Protein AF-A0A9Q8LIL5-F1 (afdb_monomer)

Structure (mmCIF, N/CA/C/O backbone):
data_AF-A0A9Q8LIL5-F1
#
_entry.id   AF-A0A9Q8LIL5-F1
#
loop_
_atom_site.group_PDB
_atom_site.id
_atom_site.type_symbol
_atom_site.label_atom_id
_atom_site.label_alt_id
_atom_site.label_comp_id
_atom_site.label_asym_id
_atom_site.label_entity_id
_atom_site.label_seq_id
_atom_site.pdbx_PDB_ins_code
_atom_site.Cartn_x
_atom_site.Cartn_y
_atom_site.Cartn_z
_atom_site.occupancy
_atom_site.B_iso_or_equiv
_atom_site.auth_seq_id
_atom_site.auth_comp_id
_atom_site.auth_asym_id
_atom_site.auth_atom_id
_atom_site.pdbx_PDB_model_num
ATOM 1 N N . MET A 1 1 ? -10.351 -14.223 59.220 1.00 41.97 1 MET A N 1
ATOM 2 C CA . MET A 1 1 ? -9.514 -14.101 58.006 1.00 41.97 1 MET A CA 1
ATOM 3 C C . MET A 1 1 ? -10.374 -14.414 56.789 1.00 41.97 1 MET A C 1
ATOM 5 O O . MET A 1 1 ? -10.492 -15.565 56.394 1.00 41.97 1 MET A O 1
ATOM 9 N N . THR A 1 2 ? -11.054 -13.405 56.253 1.00 45.41 2 THR A N 1
ATOM 10 C CA . THR A 1 2 ? -11.930 -13.500 55.078 1.00 45.41 2 THR A CA 1
ATOM 11 C C . THR A 1 2 ? -11.102 -13.208 53.829 1.00 45.41 2 THR A C 1
ATOM 13 O O . THR A 1 2 ? -10.550 -12.121 53.688 1.00 45.41 2 THR A O 1
ATOM 16 N N . ARG A 1 3 ? -10.959 -14.198 52.940 1.00 43.16 3 ARG A N 1
ATOM 17 C CA . ARG A 1 3 ? -10.327 -14.009 51.628 1.00 43.16 3 ARG A CA 1
ATOM 18 C C . ARG A 1 3 ? -11.298 -13.226 50.744 1.00 43.16 3 ARG A C 1
ATOM 20 O O . ARG A 1 3 ? -12.358 -13.746 50.409 1.00 43.16 3 ARG A O 1
ATOM 27 N N . HIS A 1 4 ? -10.943 -11.997 50.380 1.00 51.91 4 HIS A N 1
ATOM 28 C CA . HIS A 1 4 ? -11.605 -11.294 49.285 1.00 51.91 4 HIS A CA 1
ATOM 29 C C . HIS A 1 4 ? -11.288 -12.025 47.968 1.00 51.91 4 HIS A C 1
ATOM 31 O O . HIS A 1 4 ? -10.110 -12.282 47.703 1.00 51.91 4 HIS A O 1
ATOM 37 N N . PRO A 1 5 ? -12.291 -12.402 47.157 1.00 58.41 5 PRO A N 1
ATOM 38 C CA . PRO A 1 5 ? -12.040 -12.946 45.833 1.00 58.41 5 PRO A CA 1
ATOM 39 C C . PRO A 1 5 ? -11.481 -11.831 44.945 1.00 58.41 5 PRO A C 1
ATOM 41 O O . PRO A 1 5 ? -12.047 -10.740 44.887 1.00 58.41 5 PRO A O 1
ATOM 44 N N . LEU A 1 6 ? -10.356 -12.109 44.283 1.00 54.22 6 LEU A N 1
ATOM 45 C CA . LEU A 1 6 ? -9.794 -11.260 43.238 1.00 54.22 6 LEU A CA 1
ATOM 46 C C . LEU A 1 6 ? -10.877 -11.075 42.172 1.00 54.22 6 LEU A C 1
ATOM 48 O O . LEU A 1 6 ? -11.267 -12.030 41.499 1.00 54.22 6 LEU A O 1
ATOM 52 N N . THR A 1 7 ? -11.414 -9.861 42.086 1.00 58.78 7 THR A N 1
ATOM 53 C CA . THR A 1 7 ? -12.298 -9.428 41.007 1.00 58.78 7 THR A CA 1
ATOM 54 C C . THR A 1 7 ? -11.627 -9.771 39.687 1.00 58.78 7 THR A C 1
ATOM 56 O O . THR A 1 7 ? -10.461 -9.428 39.499 1.00 58.78 7 THR A O 1
ATOM 59 N N . SER A 1 8 ? -12.338 -10.462 38.795 1.00 62.41 8 SER A N 1
ATOM 60 C CA . SER A 1 8 ? -11.881 -10.701 37.429 1.00 62.41 8 SER A CA 1
ATOM 61 C C . SER A 1 8 ? -11.448 -9.367 36.828 1.00 62.41 8 SER A C 1
ATOM 63 O O . SER A 1 8 ? -12.297 -8.499 36.617 1.00 62.41 8 SER A O 1
ATOM 65 N N . GLU A 1 9 ? -10.147 -9.178 36.611 1.00 66.38 9 GLU A N 1
ATOM 66 C CA . GLU A 1 9 ? -9.628 -8.036 35.867 1.00 66.38 9 GLU A CA 1
ATOM 67 C C . GLU A 1 9 ? -10.218 -8.121 34.464 1.00 66.38 9 GLU A C 1
ATOM 69 O O . GLU A 1 9 ? -9.787 -8.909 33.621 1.00 66.38 9 GLU A O 1
ATOM 74 N N . GLN A 1 10 ? -11.301 -7.381 34.251 1.00 72.75 10 GLN A N 1
ATOM 75 C CA . GLN A 1 10 ? -11.972 -7.321 32.972 1.00 72.75 10 GLN A CA 1
ATOM 76 C C . GLN A 1 10 ? -10.998 -6.624 32.026 1.00 72.75 10 GLN A C 1
ATOM 78 O O . GLN A 1 10 ? -10.755 -5.423 32.139 1.00 72.75 10 GLN A O 1
ATOM 83 N N . SER A 1 11 ? -10.357 -7.405 31.157 1.00 77.12 11 SER A N 1
ATOM 84 C CA . SER A 1 11 ? -9.381 -6.885 30.210 1.00 77.12 11 SER A CA 1
ATOM 85 C C . SER A 1 11 ? -10.079 -5.884 29.299 1.00 77.12 11 SER A C 1
ATOM 87 O O . SER A 1 11 ? -10.972 -6.259 28.540 1.00 77.12 11 SER A O 1
ATOM 89 N N . PHE A 1 12 ? -9.676 -4.624 29.388 1.00 81.94 12 PHE A N 1
ATOM 90 C CA . PHE A 1 12 ? -10.171 -3.575 28.515 1.00 81.94 12 PHE A CA 1
ATOM 91 C C . PHE A 1 12 ? -9.487 -3.697 27.146 1.00 81.94 12 PHE A C 1
ATOM 93 O O . PHE A 1 12 ? -8.262 -3.588 27.039 1.00 81.94 12 PHE A O 1
ATOM 100 N N . GLY A 1 13 ? -10.261 -3.997 26.105 1.00 89.44 13 GLY A N 1
ATOM 101 C CA . GLY A 1 13 ? -9.770 -4.203 24.750 1.00 89.44 13 GLY A CA 1
ATOM 102 C C . GLY A 1 13 ? -9.612 -2.895 23.979 1.00 89.44 13 GLY A C 1
ATOM 103 O O . GLY A 1 13 ? -10.343 -1.930 24.178 1.00 89.44 13 GLY A O 1
ATOM 104 N N . LEU A 1 14 ? -8.689 -2.872 23.012 1.00 92.69 14 LEU A N 1
ATOM 105 C CA . LEU A 1 14 ? -8.479 -1.705 22.143 1.00 92.69 14 LEU A CA 1
ATOM 106 C C . LEU A 1 14 ? -9.771 -1.265 21.426 1.00 92.69 14 LEU A C 1
ATOM 108 O O . LEU A 1 14 ? -9.988 -0.076 21.233 1.00 92.69 14 LEU A O 1
ATOM 112 N N . LEU A 1 15 ? -10.622 -2.217 21.033 1.00 94.19 15 LEU A N 1
ATOM 113 C CA . LEU A 1 15 ? -11.876 -1.941 20.325 1.00 94.19 15 LEU A CA 1
ATOM 114 C C . LEU A 1 15 ? -13.054 -1.604 21.253 1.00 94.19 15 LEU A C 1
ATOM 116 O O . LEU A 1 15 ? -14.122 -1.281 20.743 1.00 94.19 15 LEU A O 1
ATOM 120 N N . ASP A 1 16 ? -12.855 -1.641 22.575 1.00 94.81 16 ASP A N 1
ATOM 121 C CA . ASP A 1 16 ? -13.836 -1.153 23.555 1.00 94.81 16 ASP A CA 1
ATOM 122 C C . ASP A 1 16 ? -13.750 0.378 23.722 1.00 94.81 16 ASP A C 1
ATOM 124 O O . ASP A 1 16 ? -14.619 1.005 24.327 1.00 94.81 16 ASP A O 1
ATOM 128 N N . LEU A 1 17 ? -12.705 1.001 23.163 1.00 93.94 17 LEU A N 1
ATOM 129 C CA . LEU A 1 17 ? -12.582 2.451 23.036 1.00 93.94 17 LEU A CA 1
ATOM 130 C C . LEU A 1 17 ? -13.534 3.003 21.969 1.00 93.94 17 LEU A C 1
ATOM 132 O O . LEU A 1 17 ? -13.916 2.315 21.022 1.00 93.94 17 LEU A O 1
ATOM 136 N N . ALA A 1 18 ? -13.820 4.303 22.061 1.00 96.19 18 ALA A N 1
ATOM 137 C CA . ALA A 1 18 ? -14.493 5.022 20.986 1.00 96.19 18 ALA A CA 1
ATOM 138 C C . ALA A 1 18 ? -13.711 4.894 19.653 1.00 96.19 18 ALA A C 1
ATOM 140 O O . ALA A 1 18 ? -12.469 4.905 19.678 1.00 96.19 18 ALA A O 1
ATOM 141 N N . PRO A 1 19 ? -14.404 4.790 18.498 1.00 96.31 19 PRO A N 1
ATOM 142 C CA . PRO A 1 19 ? -13.795 4.649 17.174 1.00 96.31 19 PRO A CA 1
ATOM 143 C C . PRO A 1 19 ? -12.633 5.588 16.873 1.00 96.31 19 PRO A C 1
ATOM 145 O O . PRO A 1 19 ? -11.613 5.179 16.319 1.00 96.31 19 PRO A O 1
ATOM 148 N N . GLU A 1 20 ? -12.763 6.840 17.288 1.00 97.12 20 GLU A N 1
ATOM 149 C CA . GLU A 1 20 ? -11.793 7.900 17.059 1.00 97.12 20 GLU A CA 1
ATOM 150 C C . GLU A 1 20 ? -10.477 7.617 17.792 1.00 97.12 20 GLU A C 1
ATOM 152 O O . GLU A 1 20 ? -9.392 7.848 17.250 1.00 97.12 20 GLU A O 1
ATOM 157 N N . ILE A 1 21 ? -10.559 7.066 19.006 1.00 97.62 21 ILE A N 1
ATOM 158 C CA . ILE A 1 21 ? -9.396 6.813 19.857 1.00 97.62 21 ILE A CA 1
ATOM 159 C C . ILE A 1 21 ? -8.607 5.617 19.333 1.00 97.62 21 ILE A C 1
ATOM 161 O O . ILE A 1 21 ? -7.404 5.740 19.090 1.00 97.62 21 ILE A O 1
ATOM 165 N N . TRP A 1 22 ? -9.259 4.472 19.097 1.00 96.88 22 TRP A N 1
ATOM 166 C CA . TRP A 1 22 ? -8.527 3.308 18.593 1.00 96.88 22 TRP A CA 1
ATOM 167 C C . TRP A 1 22 ? -8.027 3.516 17.162 1.00 96.88 22 TRP A C 1
ATOM 169 O O . TRP A 1 22 ? -6.950 3.021 16.823 1.00 96.88 22 TRP A O 1
ATOM 179 N N . SER A 1 23 ? -8.745 4.285 16.333 1.00 97.31 23 SER A N 1
ATOM 180 C CA . SER A 1 23 ? -8.277 4.661 14.993 1.00 97.31 23 SER A CA 1
ATOM 181 C C . SER A 1 23 ? -7.016 5.526 15.075 1.00 97.31 23 SER A C 1
ATOM 183 O O . SER A 1 23 ? -6.051 5.275 14.352 1.00 97.31 23 SER A O 1
ATOM 185 N N . THR A 1 24 ? -6.974 6.487 16.005 1.00 98.00 24 THR A N 1
ATOM 186 C CA . THR A 1 24 ? -5.796 7.340 16.237 1.00 98.00 24 THR A CA 1
ATOM 187 C C . THR A 1 24 ? -4.587 6.522 16.689 1.00 98.00 24 THR A C 1
ATOM 189 O O . THR A 1 24 ? -3.522 6.627 16.083 1.00 98.00 24 THR A O 1
ATOM 192 N N . ILE A 1 25 ? -4.756 5.643 17.683 1.00 97.31 25 ILE A N 1
ATOM 193 C CA . ILE A 1 25 ? -3.695 4.726 18.138 1.00 97.31 25 ILE A CA 1
ATOM 194 C C . ILE A 1 25 ? -3.209 3.854 16.974 1.00 97.31 25 ILE A C 1
ATOM 196 O O . ILE A 1 25 ? -2.009 3.681 16.767 1.00 97.31 25 ILE A O 1
ATOM 200 N N . GLY A 1 26 ? -4.149 3.335 16.182 1.00 96.88 26 GLY A N 1
ATOM 201 C CA . GLY A 1 26 ? -3.853 2.512 15.020 1.00 96.88 26 GLY A CA 1
ATOM 202 C C . GLY A 1 26 ? -3.001 3.226 13.972 1.00 96.88 26 GLY A C 1
ATOM 203 O O . GLY A 1 26 ? -2.046 2.643 13.465 1.00 96.88 26 GLY A O 1
ATOM 204 N N . LYS A 1 27 ? -3.324 4.486 13.666 1.00 97.12 27 LYS A N 1
ATOM 205 C CA . LYS A 1 27 ? -2.582 5.320 12.709 1.00 97.12 27 LYS A CA 1
ATOM 206 C C . LYS A 1 27 ? -1.188 5.674 13.225 1.00 97.12 27 LYS A C 1
ATOM 208 O O . LYS A 1 27 ? -0.233 5.514 12.476 1.00 97.12 27 LYS A O 1
ATOM 213 N N . LEU A 1 28 ? -1.052 6.010 14.510 1.00 96.38 28 LEU A N 1
ATOM 214 C CA . LEU A 1 28 ? 0.257 6.233 15.140 1.00 96.38 28 LEU A CA 1
ATOM 215 C C . LEU A 1 28 ? 1.153 4.991 15.046 1.00 96.38 28 LEU A C 1
ATOM 217 O O . LEU A 1 28 ? 2.313 5.095 14.667 1.00 96.38 28 LEU A O 1
ATOM 221 N N . ALA A 1 29 ? 0.605 3.802 15.305 1.00 95.12 29 ALA A N 1
ATOM 222 C CA . ALA A 1 29 ? 1.346 2.548 15.161 1.00 95.12 29 ALA A CA 1
ATOM 223 C C . ALA A 1 29 ? 1.709 2.216 13.699 1.00 95.12 29 ALA A C 1
ATOM 225 O O . ALA A 1 29 ? 2.660 1.479 13.444 1.00 95.12 29 ALA A O 1
ATOM 226 N N . VAL A 1 30 ? 0.934 2.714 12.730 1.00 93.94 30 VAL A N 1
ATOM 227 C CA . VAL A 1 30 ? 1.281 2.629 11.307 1.00 93.94 30 VAL A CA 1
ATOM 228 C C . VAL A 1 30 ? 2.420 3.591 10.967 1.00 93.94 30 VAL A C 1
ATOM 230 O O . VAL A 1 30 ? 3.325 3.199 10.234 1.00 93.94 30 VAL A O 1
ATOM 233 N N . ASP A 1 31 ? 2.387 4.814 11.491 1.00 91.50 31 ASP A N 1
ATOM 234 C CA . ASP A 1 31 ? 3.403 5.835 11.229 1.00 91.50 31 ASP A CA 1
ATOM 235 C C . ASP A 1 31 ? 4.756 5.508 11.868 1.00 91.50 31 ASP A C 1
ATOM 237 O O . ASP A 1 31 ? 5.783 5.762 11.244 1.00 91.50 31 ASP A O 1
ATOM 241 N N . ASP A 1 32 ? 4.750 4.884 13.049 1.00 90.94 32 ASP A N 1
ATOM 242 C CA . ASP A 1 32 ? 5.943 4.390 13.754 1.00 90.94 32 ASP A CA 1
ATOM 243 C C . ASP A 1 32 ? 6.545 3.127 13.099 1.00 90.94 32 ASP A C 1
ATOM 245 O O . ASP A 1 32 ? 7.632 2.669 13.452 1.00 90.94 32 ASP A O 1
ATOM 249 N N . HIS A 1 33 ? 5.854 2.523 12.120 1.00 87.44 33 HIS A N 1
ATOM 250 C CA . HIS A 1 33 ? 6.379 1.351 11.427 1.00 87.44 33 HIS A CA 1
ATOM 251 C C . HIS A 1 33 ? 7.571 1.732 10.526 1.00 87.44 33 HIS A C 1
ATOM 253 O O . HIS A 1 33 ? 7.409 2.600 9.662 1.00 87.44 33 HIS A O 1
ATOM 259 N N . PRO A 1 34 ? 8.728 1.041 10.630 1.00 79.69 34 PRO A N 1
ATOM 260 C CA . PRO A 1 34 ? 9.936 1.400 9.892 1.00 79.69 34 PRO A CA 1
ATOM 261 C C . PRO A 1 34 ? 9.694 1.516 8.391 1.00 79.69 34 PRO A C 1
ATOM 263 O O . PRO A 1 34 ? 9.229 0.564 7.745 1.00 79.69 34 PRO A O 1
ATOM 266 N N . ARG A 1 35 ? 10.042 2.671 7.817 1.00 73.31 35 ARG A N 1
ATOM 267 C CA . ARG A 1 35 ? 9.848 2.905 6.386 1.00 73.31 35 ARG A CA 1
ATOM 268 C C . ARG A 1 35 ? 11.061 2.402 5.601 1.00 73.31 35 ARG A C 1
ATOM 270 O O . ARG A 1 35 ? 12.196 2.512 6.059 1.00 73.31 35 ARG A O 1
ATOM 277 N N . PRO A 1 36 ? 10.883 1.883 4.371 1.00 60.53 36 PRO A N 1
ATOM 278 C CA . PRO A 1 36 ? 11.990 1.322 3.601 1.00 60.53 36 PRO A CA 1
ATOM 279 C C . PRO A 1 36 ? 13.070 2.351 3.276 1.00 60.53 36 PRO A C 1
ATOM 281 O O . PRO A 1 36 ? 14.211 1.960 3.044 1.00 60.53 36 PRO A O 1
ATOM 284 N N . HIS A 1 37 ? 12.721 3.644 3.259 1.00 54.91 37 HIS A N 1
ATOM 285 C CA . HIS A 1 37 ? 13.688 4.686 2.949 1.00 54.91 37 HIS A CA 1
ATOM 286 C C . HIS A 1 37 ? 14.721 4.928 4.047 1.00 54.91 37 HIS A C 1
ATOM 288 O O . HIS A 1 37 ? 15.836 5.336 3.747 1.00 54.91 37 HIS A O 1
ATOM 294 N N . GLU A 1 38 ? 14.397 4.573 5.286 1.00 47.62 38 GLU A N 1
ATOM 295 C CA . GLU A 1 38 ? 15.327 4.600 6.419 1.00 47.62 38 GLU A CA 1
ATOM 296 C C . GLU A 1 38 ? 16.300 3.407 6.387 1.00 47.62 38 GLU A C 1
ATOM 298 O O . GLU A 1 38 ? 17.282 3.365 7.120 1.00 47.62 38 GLU A O 1
ATOM 303 N N . LEU A 1 39 ? 16.051 2.435 5.501 1.00 45.59 39 LEU A N 1
ATOM 304 C CA . LEU A 1 39 ? 16.833 1.209 5.328 1.00 45.59 39 LEU A CA 1
ATOM 305 C C . LEU A 1 39 ? 17.420 1.092 3.909 1.00 45.59 39 LEU A C 1
ATOM 307 O O . LEU A 1 39 ? 17.774 -0.013 3.479 1.00 45.59 39 LEU A O 1
ATOM 311 N N . PHE A 1 40 ? 17.484 2.202 3.159 1.00 48.47 40 PHE A N 1
ATOM 312 C CA . PHE A 1 40 ? 17.870 2.213 1.748 1.00 48.47 40 PHE A CA 1
ATOM 313 C C . PHE A 1 40 ? 19.292 1.683 1.540 1.00 48.47 40 PHE A C 1
ATOM 315 O O . PHE A 1 40 ? 20.284 2.357 1.798 1.00 48.47 40 PHE A O 1
ATOM 322 N N . HIS A 1 41 ? 19.379 0.484 0.966 1.00 46.75 41 HIS A N 1
ATOM 323 C CA . HIS A 1 41 ? 20.560 0.028 0.249 1.00 46.75 41 HIS A CA 1
ATOM 324 C C . HIS A 1 41 ? 20.148 -0.159 -1.219 1.00 46.75 41 HIS A C 1
ATOM 326 O O . HIS A 1 41 ? 19.353 -1.064 -1.497 1.00 46.75 41 HIS A O 1
ATOM 332 N N . PRO A 1 42 ? 20.664 0.647 -2.170 1.00 46.88 42 PRO A N 1
ATOM 333 C CA . PRO A 1 42 ? 20.222 0.649 -3.575 1.00 46.88 42 PRO A CA 1
ATOM 334 C C . PRO A 1 42 ? 20.360 -0.711 -4.283 1.00 46.88 42 PRO A C 1
ATOM 336 O O . PRO A 1 42 ? 19.716 -0.956 -5.297 1.00 46.88 42 PRO A O 1
ATOM 339 N N . TYR A 1 43 ? 21.134 -1.632 -3.704 1.00 45.19 43 TYR A N 1
ATOM 340 C CA . TYR A 1 43 ? 21.423 -2.957 -4.256 1.00 45.19 43 TYR A CA 1
ATOM 341 C C . TYR A 1 43 ? 20.723 -4.114 -3.537 1.00 45.19 43 TYR A C 1
ATOM 343 O O . TYR A 1 43 ? 20.741 -5.245 -4.018 1.00 45.19 43 TYR A O 1
ATOM 351 N N . ARG A 1 44 ? 20.077 -3.860 -2.394 1.00 48.84 44 ARG A N 1
ATOM 352 C CA . ARG A 1 44 ? 19.274 -4.860 -1.679 1.00 48.84 44 ARG A CA 1
ATOM 353 C C . ARG A 1 44 ? 17.828 -4.419 -1.713 1.00 48.84 44 ARG A C 1
ATOM 355 O O . ARG A 1 44 ? 17.244 -4.107 -0.680 1.00 48.84 44 ARG A O 1
ATOM 362 N N . GLY A 1 45 ? 17.277 -4.365 -2.926 1.00 50.75 45 GLY A N 1
ATOM 363 C CA . GLY A 1 45 ? 15.864 -4.098 -3.146 1.00 50.75 45 GLY A CA 1
ATOM 364 C C . GLY A 1 45 ? 15.044 -5.057 -2.296 1.00 50.75 45 GLY A C 1
ATOM 365 O O . GLY A 1 45 ? 14.889 -6.228 -2.649 1.00 50.75 45 GLY A O 1
ATOM 366 N N . ARG A 1 46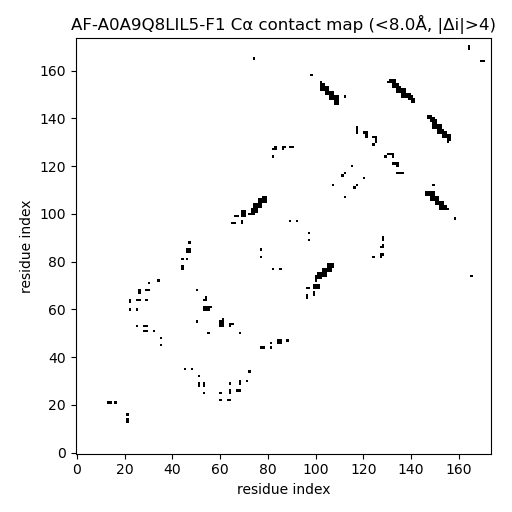 ? 14.555 -4.581 -1.147 1.00 53.06 46 ARG A N 1
ATOM 367 C CA . ARG A 1 46 ? 13.577 -5.343 -0.385 1.00 53.06 46 ARG A CA 1
ATOM 368 C C . ARG A 1 46 ? 12.341 -5.471 -1.262 1.00 53.06 46 ARG A C 1
ATOM 370 O O . ARG A 1 46 ? 12.021 -4.585 -2.055 1.00 53.06 46 ARG A O 1
ATOM 377 N N . GLY A 1 47 ? 11.715 -6.636 -1.164 1.00 60.06 47 GLY A N 1
ATOM 378 C CA . GLY A 1 47 ? 10.462 -6.908 -1.841 1.00 60.06 47 GLY A CA 1
ATOM 379 C C . GLY A 1 47 ? 9.332 -6.020 -1.321 1.00 60.06 47 GLY A C 1
ATOM 380 O O . GLY A 1 47 ? 9.543 -4.994 -0.681 1.00 60.06 47 GLY A O 1
ATOM 381 N N . ALA A 1 48 ? 8.117 -6.466 -1.616 1.00 66.75 48 ALA A N 1
ATOM 382 C CA . ALA A 1 48 ? 6.865 -5.934 -1.102 1.00 66.75 48 ALA A CA 1
ATOM 383 C C . ALA A 1 48 ? 6.966 -5.285 0.295 1.00 66.75 48 ALA A C 1
ATOM 385 O O . ALA A 1 48 ? 7.569 -5.887 1.189 1.00 66.75 48 ALA A O 1
ATOM 386 N N . PRO A 1 49 ? 6.343 -4.113 0.518 1.00 72.44 49 PRO A N 1
ATOM 387 C CA . PRO A 1 49 ? 6.342 -3.481 1.826 1.00 72.44 49 PRO A CA 1
ATOM 388 C C . PRO A 1 49 ? 5.773 -4.424 2.883 1.00 72.44 49 PRO A C 1
ATOM 390 O O . PRO A 1 49 ? 4.714 -5.036 2.697 1.00 72.44 49 PRO A O 1
ATOM 393 N N . HIS A 1 50 ? 6.496 -4.538 3.995 1.00 81.81 50 HIS A N 1
ATOM 394 C CA . HIS A 1 50 ? 6.004 -5.248 5.161 1.00 81.81 50 HIS A CA 1
ATOM 395 C C . HIS A 1 50 ? 4.878 -4.420 5.777 1.00 81.81 50 HIS A C 1
ATOM 397 O O . HIS A 1 50 ? 5.041 -3.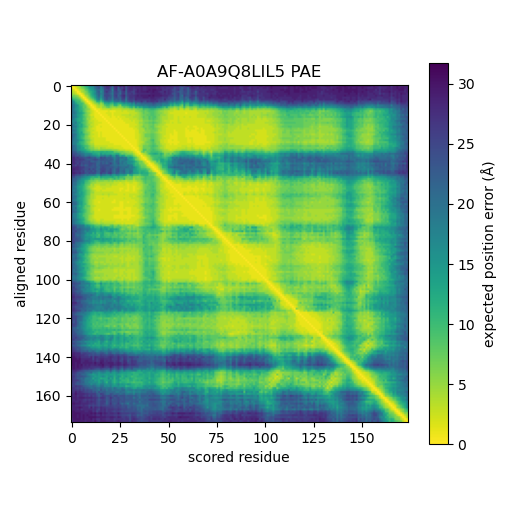240 6.059 1.00 81.81 50 HIS A O 1
ATOM 403 N N . GLN A 1 51 ? 3.708 -5.035 5.916 1.00 87.25 51 GLN A N 1
ATOM 404 C CA . GLN A 1 51 ? 2.581 -4.402 6.585 1.00 87.25 51 GLN A CA 1
ATOM 405 C C . GLN A 1 51 ? 2.854 -4.321 8.099 1.00 87.25 51 GLN A C 1
ATOM 407 O O . GLN A 1 51 ? 3.308 -5.323 8.669 1.00 87.25 51 GLN A O 1
ATOM 412 N N . PRO A 1 52 ? 2.496 -3.210 8.767 1.00 90.75 52 PRO A N 1
ATOM 413 C CA . PRO A 1 52 ? 2.582 -3.087 10.211 1.00 90.75 52 PRO A CA 1
ATOM 414 C C . PRO A 1 52 ? 1.757 -4.196 10.875 1.00 90.75 52 PRO A C 1
ATOM 416 O O . PRO A 1 52 ? 0.629 -4.449 10.425 1.00 90.75 52 PRO A O 1
ATOM 419 N N . PRO A 1 53 ? 2.250 -4.851 11.944 1.00 93.44 53 PRO A N 1
ATOM 420 C CA . PRO A 1 53 ? 1.529 -5.938 12.609 1.00 93.44 53 PRO A CA 1
ATOM 421 C C . PRO A 1 53 ? 0.084 -5.582 12.981 1.00 93.44 53 PRO A C 1
ATOM 423 O O . PRO A 1 53 ? -0.809 -6.415 12.819 1.00 93.44 53 PRO A O 1
ATOM 426 N N . ILE A 1 54 ? -0.173 -4.327 13.373 1.00 95.06 54 ILE A N 1
ATOM 427 C CA . ILE A 1 54 ? -1.508 -3.843 13.751 1.00 95.06 54 ILE A CA 1
ATOM 428 C C . ILE A 1 54 ? -2.551 -3.979 12.627 1.00 95.06 54 ILE A C 1
ATOM 430 O O . ILE A 1 54 ? -3.712 -4.290 12.884 1.00 95.06 54 ILE A O 1
ATOM 434 N N . THR A 1 55 ? -2.135 -3.878 11.361 1.00 94.44 55 THR A N 1
ATOM 435 C CA . THR A 1 55 ? -3.021 -4.052 10.192 1.00 94.44 55 THR A CA 1
ATOM 436 C C . THR A 1 55 ? -3.442 -5.513 9.963 1.00 94.44 55 THR A C 1
ATOM 438 O O . THR A 1 55 ? -4.315 -5.814 9.141 1.00 94.44 55 THR A O 1
ATOM 441 N N . ARG A 1 56 ? -2.829 -6.458 10.689 1.00 92.88 56 ARG A N 1
ATOM 442 C CA . ARG A 1 56 ? -3.060 -7.899 10.541 1.00 92.88 56 ARG A CA 1
ATOM 443 C C . ARG A 1 56 ? -3.884 -8.507 11.674 1.00 92.88 56 ARG A C 1
ATOM 445 O O . ARG A 1 56 ? -4.333 -9.634 11.485 1.00 92.88 56 ARG A O 1
ATOM 452 N N . VAL A 1 57 ? -4.133 -7.776 12.763 1.00 93.81 57 VAL A N 1
ATOM 453 C CA . VAL A 1 57 ? -4.753 -8.290 14.000 1.00 93.81 57 VAL A CA 1
ATOM 454 C C . VAL A 1 57 ? -6.199 -8.747 13.792 1.00 93.81 57 VAL A C 1
ATOM 456 O O . VAL A 1 57 ? -6.525 -9.897 14.062 1.00 93.81 57 VAL A O 1
ATOM 459 N N . CYS A 1 58 ? -7.076 -7.875 13.287 1.00 94.81 58 CYS A N 1
ATOM 460 C CA . CYS A 1 58 ? -8.491 -8.198 13.085 1.00 94.81 58 CYS A CA 1
ATOM 461 C C . CYS A 1 58 ? -9.081 -7.457 11.876 1.00 94.81 58 CYS A C 1
ATOM 463 O O . CYS A 1 58 ? -8.452 -6.565 11.306 1.00 94.81 58 CYS A O 1
ATOM 465 N N . ARG A 1 59 ? -10.302 -7.830 11.464 1.00 95.00 59 ARG A N 1
ATOM 466 C CA . ARG A 1 59 ? -10.963 -7.259 10.277 1.00 95.00 59 ARG A CA 1
ATOM 467 C C . ARG A 1 59 ? -11.261 -5.762 10.417 1.00 95.00 59 ARG A C 1
ATOM 469 O O . ARG A 1 59 ? -11.112 -5.052 9.429 1.00 95.00 59 ARG A O 1
ATOM 476 N N . ILE A 1 60 ? -11.643 -5.304 11.613 1.00 96.06 60 ILE A N 1
ATOM 477 C CA . ILE A 1 60 ? -11.963 -3.892 11.890 1.00 96.06 60 ILE A CA 1
ATOM 478 C C . ILE A 1 60 ? -10.710 -3.030 11.706 1.00 96.06 60 ILE A C 1
ATOM 480 O O . ILE A 1 60 ? -10.687 -2.158 10.842 1.00 96.06 60 ILE A O 1
ATOM 484 N N . LEU A 1 61 ? -9.628 -3.361 12.420 1.00 96.12 61 LEU A N 1
ATOM 485 C CA . LEU A 1 61 ? -8.349 -2.655 12.297 1.00 96.12 61 LEU A CA 1
ATOM 486 C C . LEU A 1 61 ? -7.792 -2.734 10.876 1.00 96.12 61 LEU A C 1
ATOM 488 O O . LEU A 1 61 ? -7.303 -1.746 10.346 1.00 96.12 61 LEU A O 1
ATOM 492 N N . ARG A 1 62 ? -7.898 -3.893 10.218 1.00 94.81 62 ARG A N 1
ATOM 493 C CA . ARG A 1 62 ? -7.447 -4.050 8.832 1.00 94.81 62 ARG A CA 1
ATOM 494 C C . ARG A 1 62 ? -8.195 -3.130 7.866 1.00 94.81 62 ARG A C 1
ATOM 496 O O . ARG A 1 62 ? -7.561 -2.568 6.979 1.00 94.81 62 ARG A O 1
ATOM 503 N N . GLY A 1 63 ? -9.514 -3.013 8.020 1.00 94.88 63 GLY A N 1
ATOM 504 C CA . GLY A 1 63 ? -10.361 -2.185 7.160 1.00 94.88 63 GLY A CA 1
ATOM 505 C C . GLY A 1 63 ? -10.056 -0.693 7.282 1.00 94.88 63 GLY A C 1
ATOM 506 O O . GLY A 1 63 ? -10.043 -0.002 6.272 1.00 94.88 63 GLY A O 1
ATOM 507 N N . GLU A 1 64 ? -9.742 -0.228 8.491 1.00 95.62 64 GLU A N 1
ATOM 508 C CA . GLU A 1 64 ? -9.380 1.171 8.751 1.00 95.62 64 GLU A CA 1
ATOM 509 C C . GLU A 1 64 ? -7.917 1.471 8.379 1.00 95.62 64 GLU A C 1
ATOM 511 O O . GLU A 1 64 ? -7.609 2.469 7.725 1.00 95.62 64 GLU A O 1
ATOM 516 N N . LEU A 1 65 ? -6.987 0.601 8.786 1.00 96.12 65 LEU A N 1
ATOM 517 C CA . LEU A 1 65 ? -5.561 0.929 8.805 1.00 96.12 65 LEU A CA 1
ATOM 518 C C . LEU A 1 65 ? -4.811 0.560 7.521 1.00 96.12 65 LEU A C 1
ATOM 520 O O . LEU A 1 65 ? -3.826 1.224 7.211 1.00 96.12 65 LEU A O 1
ATOM 524 N N . LEU A 1 66 ? -5.234 -0.450 6.747 1.00 93.25 66 LEU A N 1
ATOM 525 C CA . LEU A 1 66 ? -4.559 -0.758 5.472 1.00 93.25 66 LEU A CA 1
ATOM 526 C C . LEU A 1 66 ? -4.687 0.371 4.437 1.00 93.25 66 LEU A C 1
ATOM 528 O O . LEU A 1 66 ? -3.668 0.721 3.835 1.00 93.25 66 LEU A O 1
ATOM 532 N N . PRO A 1 67 ? -5.872 0.976 4.223 1.00 92.44 67 PRO A N 1
ATOM 533 C CA . PRO A 1 67 ? -5.996 2.139 3.349 1.00 92.44 67 PRO A CA 1
ATOM 534 C C . PRO A 1 67 ? -5.106 3.304 3.776 1.00 92.44 67 PRO A C 1
ATOM 536 O O . PRO A 1 67 ? -4.498 3.959 2.929 1.00 92.44 67 PRO A O 1
ATOM 539 N N . TYR A 1 68 ? -5.024 3.553 5.087 1.00 93.50 68 TYR A N 1
ATOM 540 C CA . TYR A 1 68 ? -4.162 4.586 5.648 1.00 93.50 68 TYR A CA 1
ATOM 541 C C . TYR A 1 68 ? -2.687 4.281 5.372 1.00 93.50 68 TYR A C 1
ATOM 543 O O . TYR A 1 68 ? -2.007 5.098 4.757 1.00 93.50 68 TYR A O 1
ATOM 551 N N . PHE A 1 69 ? -2.242 3.068 5.708 1.00 92.00 69 PHE A N 1
ATOM 552 C CA . PHE A 1 69 ? -0.888 2.584 5.455 1.00 92.00 69 PHE A CA 1
ATOM 553 C C . PHE A 1 69 ? -0.461 2.778 4.000 1.00 92.00 69 PHE A C 1
ATOM 555 O O . PHE A 1 69 ? 0.555 3.409 3.736 1.00 92.00 69 PHE A O 1
ATOM 562 N N . TYR A 1 70 ? -1.242 2.295 3.030 1.00 88.38 70 TYR A N 1
ATOM 563 C CA . TYR A 1 70 ? -0.856 2.417 1.621 1.00 88.38 70 TYR A CA 1
ATOM 564 C C . TYR A 1 70 ? -0.813 3.861 1.122 1.00 88.38 70 TYR A C 1
ATOM 566 O O . TYR A 1 70 ? -0.007 4.173 0.244 1.00 88.38 70 TYR A O 1
ATOM 574 N N . ARG A 1 71 ? -1.626 4.742 1.717 1.00 86.62 71 ARG A N 1
ATOM 575 C CA . ARG A 1 71 ? -1.649 6.170 1.398 1.00 86.62 71 ARG A CA 1
ATOM 576 C C . ARG A 1 71 ? -0.429 6.907 1.950 1.00 86.62 71 ARG A C 1
ATOM 578 O O . ARG A 1 71 ? 0.078 7.797 1.272 1.00 86.62 71 ARG A O 1
ATOM 585 N N . THR A 1 72 ? 0.030 6.564 3.155 1.00 85.75 72 THR A N 1
ATOM 586 C CA . THR A 1 72 ? 1.123 7.273 3.849 1.00 85.75 72 THR A CA 1
ATOM 587 C C . THR A 1 72 ? 2.503 6.666 3.617 1.00 85.75 72 THR A C 1
ATOM 589 O O . THR A 1 72 ? 3.498 7.381 3.716 1.00 85.75 72 THR A O 1
ATOM 592 N N . TRP A 1 73 ? 2.584 5.390 3.230 1.00 77.44 73 TRP A N 1
ATOM 593 C CA . TRP A 1 73 ? 3.845 4.689 2.951 1.00 77.44 73 TRP A CA 1
ATOM 594 C C . TRP A 1 73 ? 4.654 5.301 1.794 1.00 77.44 73 TRP A C 1
ATOM 596 O O . TRP A 1 73 ? 5.859 5.076 1.680 1.00 77.44 73 TRP A O 1
ATOM 606 N N . GLY A 1 74 ? 4.004 6.107 0.953 1.00 71.31 74 GLY A N 1
ATOM 607 C CA . GLY A 1 74 ? 4.630 6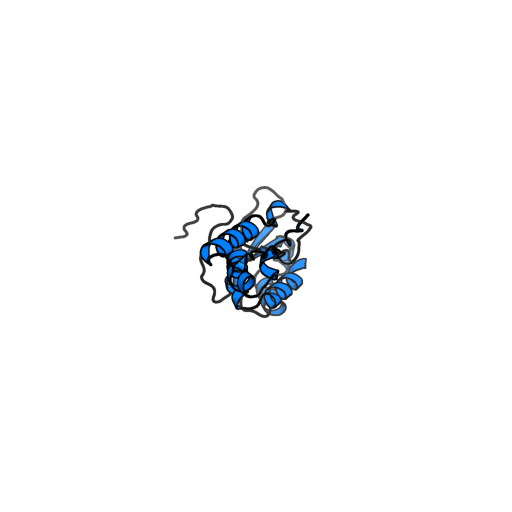.795 -0.168 1.00 71.31 74 GLY A CA 1
ATOM 608 C C . GLY A 1 74 ? 4.812 5.903 -1.396 1.00 71.31 74 GLY A C 1
ATOM 609 O O . GLY A 1 74 ? 4.245 4.813 -1.508 1.00 71.31 74 GLY A O 1
ATOM 610 N N . SER A 1 75 ? 5.576 6.410 -2.358 1.00 69.44 75 SER A N 1
ATOM 611 C CA . SER A 1 75 ? 5.832 5.723 -3.621 1.00 69.44 75 SER A CA 1
ATOM 612 C C . SER A 1 75 ? 6.828 4.578 -3.446 1.00 69.44 75 SER A C 1
ATOM 614 O O . SER A 1 75 ? 7.842 4.700 -2.759 1.00 69.44 75 SER A O 1
ATOM 616 N N . HIS A 1 76 ? 6.546 3.446 -4.087 1.00 71.38 76 HIS A N 1
ATOM 617 C CA . HIS A 1 76 ? 7.357 2.243 -3.954 1.00 71.38 76 HIS A CA 1
ATOM 618 C C . HIS A 1 76 ? 8.444 2.195 -5.028 1.00 71.38 76 HIS A C 1
ATOM 620 O O . HIS A 1 76 ? 8.146 2.129 -6.217 1.00 71.38 76 HIS A O 1
ATOM 626 N N . MET A 1 77 ? 9.712 2.191 -4.629 1.00 69.62 77 MET A N 1
ATOM 627 C CA . MET A 1 77 ? 10.802 2.001 -5.579 1.00 69.62 77 MET A CA 1
ATOM 628 C C . MET A 1 77 ? 10.967 0.514 -5.908 1.00 69.62 77 MET A C 1
ATOM 630 O O . MET A 1 77 ? 11.094 -0.330 -5.023 1.00 69.62 77 MET A O 1
ATOM 634 N N . ILE A 1 78 ? 10.969 0.191 -7.193 1.00 72.75 78 ILE A N 1
ATOM 635 C CA . ILE A 1 78 ? 11.002 -1.158 -7.734 1.00 72.75 78 ILE A CA 1
ATOM 636 C C . ILE A 1 78 ? 12.255 -1.296 -8.582 1.00 72.75 78 ILE A C 1
ATOM 638 O O . ILE A 1 78 ? 12.425 -0.656 -9.617 1.00 72.75 78 ILE A O 1
ATOM 642 N N . HIS A 1 79 ? 13.134 -2.191 -8.153 1.00 70.31 79 HIS A N 1
ATOM 643 C CA . HIS A 1 79 ? 14.221 -2.643 -9.003 1.00 70.31 79 HIS A CA 1
ATOM 644 C C . HIS A 1 79 ? 13.685 -3.616 -10.059 1.00 70.31 79 HIS A C 1
ATOM 646 O O . HIS A 1 79 ? 12.815 -4.441 -9.763 1.00 70.31 79 HIS A O 1
ATOM 652 N N . TRP A 1 80 ? 14.246 -3.586 -11.269 1.00 68.69 80 TRP A N 1
ATOM 653 C CA . TRP A 1 80 ? 13.817 -4.457 -12.365 1.00 68.69 80 TRP A CA 1
ATOM 654 C C . TRP A 1 80 ? 13.766 -5.945 -11.987 1.00 68.69 80 TRP A C 1
ATOM 656 O O . TRP A 1 80 ? 12.767 -6.621 -12.238 1.00 68.69 80 TRP A O 1
ATOM 666 N N . GLY A 1 81 ? 14.802 -6.439 -11.300 1.00 71.38 81 GLY A N 1
ATOM 667 C CA . GLY A 1 81 ? 14.869 -7.828 -10.821 1.00 71.38 81 GLY A CA 1
ATOM 668 C C . GLY A 1 81 ? 13.726 -8.225 -9.873 1.00 71.38 81 GLY A C 1
ATOM 669 O O . GLY A 1 81 ? 13.401 -9.404 -9.756 1.00 71.38 81 GLY A O 1
ATOM 670 N N . ASN A 1 82 ? 13.057 -7.246 -9.260 1.00 75.06 82 ASN A N 1
ATOM 671 C CA . ASN A 1 82 ? 11.951 -7.446 -8.328 1.00 75.06 82 ASN A CA 1
ATOM 672 C C . ASN A 1 82 ? 10.570 -7.229 -8.959 1.00 75.06 82 ASN A C 1
ATOM 674 O O . ASN A 1 82 ? 9.561 -7.413 -8.282 1.00 75.06 82 ASN A O 1
ATOM 678 N N . ALA A 1 83 ? 10.472 -6.912 -10.256 1.00 77.19 83 ALA A N 1
ATOM 679 C CA . ALA A 1 83 ? 9.180 -6.671 -10.898 1.00 77.19 83 ALA A CA 1
ATOM 680 C C . ALA A 1 83 ? 8.192 -7.830 -10.659 1.00 77.19 83 ALA A C 1
ATOM 682 O O . ALA A 1 83 ? 7.032 -7.609 -10.319 1.00 77.19 83 ALA A O 1
ATOM 683 N N . GLY A 1 84 ? 8.644 -9.084 -10.755 1.00 79.94 84 GLY A N 1
ATOM 684 C CA . GLY A 1 84 ? 7.790 -10.250 -10.507 1.00 79.94 84 GLY A CA 1
ATOM 685 C C . GLY A 1 84 ? 7.233 -10.328 -9.078 1.00 79.94 84 GLY A C 1
ATOM 686 O O . GLY A 1 84 ? 6.055 -10.646 -8.896 1.00 79.94 84 GLY A O 1
ATOM 687 N N . SER A 1 85 ? 8.048 -10.027 -8.062 1.00 79.81 85 SER A N 1
ATOM 688 C CA . SER A 1 85 ? 7.618 -10.058 -6.658 1.00 79.81 85 SER A CA 1
ATOM 689 C C . SER A 1 85 ? 6.690 -8.890 -6.330 1.00 79.81 85 SER A C 1
ATOM 691 O O . SER A 1 85 ? 5.659 -9.111 -5.692 1.00 79.81 85 SER A O 1
ATOM 693 N N . THR A 1 86 ? 6.965 -7.693 -6.856 1.00 79.44 86 THR A N 1
ATOM 694 C CA . THR A 1 86 ? 6.057 -6.545 -6.739 1.00 79.44 86 THR A CA 1
ATOM 695 C C . THR A 1 86 ? 4.703 -6.838 -7.381 1.00 79.44 86 THR A C 1
ATOM 697 O O . THR A 1 86 ? 3.669 -6.593 -6.766 1.00 79.44 86 THR A O 1
ATOM 700 N N . GLY A 1 87 ? 4.682 -7.453 -8.567 1.00 81.38 87 GLY A N 1
ATOM 701 C CA . GLY A 1 87 ? 3.438 -7.855 -9.228 1.00 81.38 87 GLY A CA 1
ATOM 702 C C . GLY A 1 87 ? 2.605 -8.835 -8.399 1.00 81.38 87 GLY A C 1
ATOM 703 O O . GLY A 1 87 ? 1.391 -8.671 -8.276 1.00 81.38 87 GLY A O 1
ATOM 704 N N . ARG A 1 88 ? 3.249 -9.842 -7.787 1.00 83.94 88 ARG A N 1
ATOM 705 C CA . ARG A 1 88 ? 2.571 -10.783 -6.877 1.00 83.94 88 ARG A CA 1
ATOM 706 C C . ARG A 1 88 ? 1.996 -10.081 -5.651 1.00 83.94 88 ARG A C 1
ATOM 708 O O . ARG A 1 88 ? 0.860 -10.361 -5.284 1.00 83.94 88 ARG A O 1
ATOM 715 N N . TRP A 1 89 ? 2.746 -9.164 -5.050 1.00 85.56 89 TRP A N 1
ATOM 716 C CA . TRP A 1 89 ? 2.272 -8.396 -3.902 1.00 85.56 89 TRP A CA 1
ATOM 717 C C . TRP A 1 89 ? 1.099 -7.481 -4.251 1.00 85.56 89 TRP A C 1
ATOM 719 O O . TRP A 1 89 ? 0.081 -7.523 -3.565 1.00 85.56 89 TRP A O 1
ATOM 729 N N . LEU A 1 90 ? 1.183 -6.738 -5.357 1.00 84.06 90 LEU A N 1
ATOM 730 C CA . LEU A 1 90 ? 0.086 -5.894 -5.830 1.00 84.06 90 LEU A CA 1
ATOM 731 C C . LEU A 1 90 ? -1.188 -6.716 -6.040 1.00 84.06 90 LEU A C 1
ATOM 733 O O . LEU A 1 90 ? -2.277 -6.268 -5.685 1.00 84.06 90 LEU A O 1
ATOM 737 N N . ARG A 1 91 ? -1.077 -7.949 -6.549 1.00 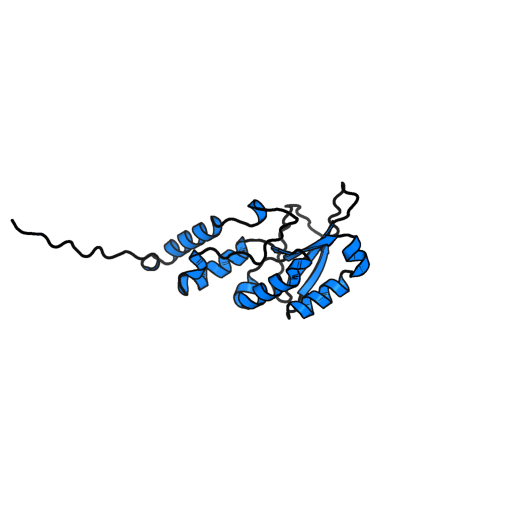85.25 91 ARG A N 1
ATOM 738 C CA . ARG A 1 91 ? -2.219 -8.872 -6.615 1.00 85.25 91 ARG A CA 1
ATOM 739 C C . ARG A 1 91 ? -2.724 -9.277 -5.232 1.00 85.25 91 ARG A C 1
ATOM 741 O O . ARG A 1 91 ? -3.926 -9.182 -5.001 1.00 85.25 91 ARG A O 1
ATOM 748 N N . ALA A 1 92 ? -1.823 -9.671 -4.334 1.00 86.00 92 ALA A N 1
ATOM 749 C CA . ALA A 1 92 ? -2.152 -10.174 -3.002 1.00 86.00 92 ALA A CA 1
ATOM 750 C C . ALA A 1 92 ? -2.886 -9.153 -2.119 1.00 86.00 92 ALA A C 1
ATOM 752 O O . ALA A 1 92 ? -3.775 -9.539 -1.366 1.00 86.00 92 ALA A O 1
ATOM 753 N N . ILE A 1 93 ? -2.566 -7.858 -2.221 1.00 86.38 93 ILE A N 1
ATOM 754 C CA . ILE A 1 93 ? -3.227 -6.827 -1.402 1.00 86.38 93 ILE A CA 1
ATOM 755 C C . ILE A 1 93 ? -4.662 -6.522 -1.863 1.00 86.38 93 ILE A C 1
ATOM 757 O O . ILE A 1 93 ? -5.433 -5.936 -1.107 1.00 86.38 93 ILE A O 1
ATOM 761 N N . GLY A 1 94 ? -5.048 -6.958 -3.066 1.00 86.81 94 GLY A N 1
ATOM 762 C CA . GLY A 1 94 ? -6.398 -6.780 -3.605 1.00 86.81 94 GLY A CA 1
ATOM 763 C C . GLY A 1 94 ? -6.651 -5.401 -4.224 1.00 86.81 94 GLY A C 1
ATOM 764 O O . GLY A 1 94 ? -5.864 -4.470 -4.076 1.00 86.81 94 GLY A O 1
ATOM 765 N N . VAL A 1 95 ? -7.752 -5.282 -4.973 1.00 85.12 95 VAL A N 1
ATOM 766 C CA . VAL A 1 95 ? -8.069 -4.076 -5.764 1.00 85.12 95 VAL A CA 1
ATOM 767 C C . VAL A 1 95 ? -8.299 -2.834 -4.907 1.00 85.12 95 VAL A C 1
ATOM 769 O O . VAL A 1 95 ? -7.803 -1.770 -5.262 1.00 85.12 95 VAL A O 1
ATOM 772 N N . GLU A 1 96 ? -8.978 -2.977 -3.770 1.00 87.06 96 GLU A N 1
ATOM 773 C CA . GLU A 1 96 ? -9.310 -1.848 -2.896 1.00 87.06 96 GLU A CA 1
ATOM 774 C C . GLU A 1 96 ? -8.057 -1.233 -2.274 1.00 87.06 96 GLU A C 1
ATOM 776 O O . GLU A 1 96 ? -7.796 -0.048 -2.438 1.00 87.06 96 GLU A O 1
ATOM 781 N N . ASN A 1 97 ? -7.198 -2.056 -1.670 1.00 87.00 97 ASN A N 1
ATOM 782 C CA . ASN A 1 97 ? -5.946 -1.577 -1.088 1.00 87.00 97 ASN A CA 1
ATOM 783 C C . ASN A 1 97 ? -4.979 -1.033 -2.135 1.00 87.00 97 ASN A C 1
ATOM 785 O O . ASN A 1 97 ? -4.269 -0.066 -1.868 1.00 87.00 97 ASN A O 1
ATOM 789 N N . ARG A 1 98 ? -4.963 -1.642 -3.330 1.00 84.88 98 ARG A N 1
ATOM 790 C CA . ARG A 1 98 ? -4.153 -1.149 -4.441 1.00 84.88 98 ARG A CA 1
ATOM 791 C C . ARG A 1 98 ? -4.444 0.328 -4.693 1.00 84.88 98 ARG A C 1
ATOM 793 O O . ARG A 1 98 ? -3.488 1.080 -4.699 1.00 84.88 98 ARG A O 1
ATOM 800 N N . ARG A 1 99 ? -5.710 0.760 -4.774 1.00 83.81 99 ARG A N 1
ATOM 801 C CA . ARG A 1 99 ? -6.102 2.168 -5.038 1.00 83.81 99 ARG A CA 1
ATOM 802 C C . ARG A 1 99 ? -5.479 3.202 -4.096 1.00 83.81 99 ARG A C 1
ATOM 804 O O . ARG A 1 99 ? -5.484 4.386 -4.415 1.00 83.81 99 ARG A O 1
ATOM 811 N N . HIS A 1 100 ? -4.994 2.777 -2.933 1.00 84.69 100 HIS A N 1
ATOM 812 C CA . HIS A 1 100 ? -4.366 3.654 -1.954 1.00 84.69 100 HIS A CA 1
ATOM 813 C C . HIS A 1 100 ? -2.848 3.779 -2.128 1.00 84.69 100 HIS A C 1
ATOM 815 O O . HIS A 1 100 ? -2.264 4.677 -1.534 1.00 84.69 100 HIS A O 1
ATOM 821 N N . VAL A 1 101 ? -2.210 2.931 -2.941 1.00 82.25 101 VAL A N 1
ATOM 822 C CA . VAL A 1 101 ? -0.781 3.040 -3.260 1.00 82.25 101 VAL A CA 1
ATOM 823 C C . VAL A 1 101 ? -0.550 4.320 -4.078 1.00 82.25 101 VAL A C 1
ATOM 825 O O . VAL A 1 101 ? -1.273 4.601 -5.025 1.00 82.25 101 VAL A O 1
ATOM 828 N N . ARG A 1 102 ? 0.446 5.139 -3.728 1.00 74.25 102 ARG A N 1
ATOM 829 C CA . ARG A 1 102 ? 0.652 6.441 -4.400 1.00 74.25 102 ARG A CA 1
ATOM 830 C C . ARG A 1 102 ? 1.347 6.361 -5.760 1.00 74.25 102 ARG A C 1
ATOM 832 O O . ARG A 1 102 ? 1.206 7.261 -6.578 1.00 74.25 102 ARG A O 1
ATOM 839 N N . GLY A 1 103 ? 2.060 5.274 -6.022 1.00 71.25 103 GLY A N 1
ATOM 840 C CA . GLY A 1 103 ? 2.782 5.063 -7.269 1.00 71.25 103 GLY A CA 1
ATOM 841 C C . GLY A 1 103 ? 3.969 4.142 -7.058 1.00 71.25 103 GLY A C 1
ATOM 842 O O . GLY A 1 103 ? 4.253 3.709 -5.935 1.00 71.25 103 GLY A O 1
ATOM 843 N N . ALA A 1 104 ? 4.658 3.828 -8.147 1.00 72.44 104 ALA A N 1
ATOM 844 C CA . ALA A 1 104 ? 5.924 3.129 -8.069 1.00 72.44 104 ALA A CA 1
ATOM 845 C C . ALA A 1 104 ? 6.958 3.724 -9.019 1.00 72.44 104 ALA A C 1
ATOM 847 O O . ALA A 1 104 ? 6.609 4.157 -10.110 1.00 72.44 104 ALA A O 1
ATOM 848 N N . PHE A 1 105 ? 8.221 3.697 -8.611 1.00 71.75 105 PHE A N 1
ATOM 849 C CA . PHE A 1 105 ? 9.345 4.146 -9.424 1.00 71.75 105 PHE A CA 1
ATOM 850 C C . PHE A 1 105 ? 10.156 2.946 -9.868 1.00 71.75 105 PHE A C 1
ATOM 852 O O . PHE A 1 105 ? 10.485 2.096 -9.049 1.00 71.75 105 PHE A O 1
ATOM 859 N N . PHE A 1 106 ? 10.505 2.871 -11.140 1.00 72.81 106 PHE A N 1
ATOM 860 C CA . PHE A 1 106 ? 11.445 1.887 -11.647 1.00 72.81 106 PHE A CA 1
ATOM 861 C C . PHE A 1 106 ? 12.802 2.533 -11.843 1.00 72.81 106 PHE A C 1
ATOM 863 O O . PHE A 1 106 ? 12.921 3.518 -12.565 1.00 72.81 106 PHE A O 1
ATOM 870 N N . LEU A 1 107 ? 13.815 1.940 -11.217 1.00 68.12 107 LEU A N 1
ATOM 871 C CA . LEU A 1 107 ? 15.204 2.244 -11.522 1.00 68.12 107 LEU A CA 1
ATOM 872 C C . LEU A 1 107 ? 15.655 1.351 -12.673 1.00 68.12 107 LEU A C 1
ATOM 874 O O . LEU A 1 107 ? 15.638 0.121 -12.546 1.00 68.12 107 LEU A O 1
ATOM 878 N N . ALA A 1 108 ? 16.079 1.971 -13.767 1.00 65.56 108 ALA A N 1
ATOM 879 C CA . ALA A 1 108 ? 16.787 1.300 -14.844 1.00 65.56 108 ALA A CA 1
ATOM 880 C C . ALA A 1 108 ? 18.167 1.935 -15.027 1.00 65.56 108 ALA A C 1
ATOM 882 O O . ALA A 1 108 ? 18.330 3.151 -14.909 1.00 65.56 108 ALA A O 1
ATOM 883 N N . SER A 1 109 ? 19.168 1.111 -15.336 1.00 67.88 109 SER A N 1
ATOM 884 C CA . SER A 1 109 ? 20.415 1.640 -15.882 1.00 67.88 109 SER A CA 1
ATOM 885 C C . SER A 1 109 ? 20.190 2.078 -17.329 1.00 67.88 109 SER A C 1
ATOM 887 O O . SER A 1 109 ? 19.378 1.488 -18.048 1.00 67.88 109 SER A O 1
ATOM 889 N N . SER A 1 110 ? 20.953 3.069 -17.784 1.00 65.25 110 SER A N 1
ATOM 890 C CA . SER A 1 110 ? 20.991 3.501 -19.187 1.00 65.25 110 SER A CA 1
ATOM 891 C C . SER A 1 110 ? 21.201 2.339 -20.171 1.00 65.25 110 SER A C 1
ATOM 893 O O . SER A 1 110 ? 20.572 2.299 -21.226 1.00 65.25 110 SER A O 1
ATOM 895 N N . ALA A 1 111 ? 22.025 1.351 -19.809 1.00 65.94 111 ALA A N 1
ATOM 896 C CA . ALA A 1 111 ? 22.238 0.142 -20.603 1.00 65.94 111 ALA A CA 1
ATOM 897 C C . ALA A 1 111 ? 20.973 -0.730 -20.712 1.00 65.94 111 ALA A C 1
ATOM 899 O O . ALA A 1 111 ? 20.693 -1.288 -21.771 1.00 65.94 111 ALA A O 1
ATOM 900 N N . HIS A 1 112 ? 20.184 -0.842 -19.638 1.00 66.38 112 HIS A N 1
ATOM 901 C CA . HIS A 1 112 ? 18.920 -1.586 -19.655 1.00 66.38 112 HIS A CA 1
ATOM 902 C C . HIS A 1 112 ? 17.862 -0.878 -20.503 1.00 66.38 112 HIS A C 1
ATOM 904 O O . HIS A 1 112 ? 17.157 -1.526 -21.280 1.00 66.38 112 HIS A O 1
ATOM 910 N N . GLU A 1 113 ? 17.807 0.452 -20.417 1.00 66.75 113 GLU A N 1
ATOM 911 C CA . GLU A 1 113 ? 16.955 1.267 -21.278 1.00 66.75 113 GLU A CA 1
ATOM 912 C C . GLU A 1 113 ? 17.325 1.138 -22.754 1.00 66.75 113 GLU A C 1
ATOM 914 O O . GLU A 1 113 ? 16.435 0.932 -23.576 1.00 66.75 113 GLU A O 1
ATOM 919 N N . ALA A 1 114 ? 18.614 1.186 -23.093 1.00 63.59 114 ALA A N 1
ATOM 920 C CA . ALA A 1 114 ? 19.066 1.023 -24.472 1.00 63.59 114 ALA A CA 1
ATOM 921 C C . ALA A 1 114 ? 18.621 -0.321 -25.085 1.00 63.59 114 ALA A C 1
ATOM 923 O O . ALA A 1 114 ? 18.387 -0.400 -26.289 1.00 63.59 114 ALA A O 1
ATOM 924 N N . VAL A 1 115 ? 18.465 -1.365 -24.260 1.00 70.38 115 VAL A N 1
ATOM 925 C CA . VAL A 1 115 ? 18.033 -2.702 -24.698 1.00 70.38 115 VAL A CA 1
ATOM 926 C C . VAL A 1 115 ? 16.510 -2.855 -24.729 1.00 70.38 115 VAL A C 1
ATOM 928 O O . VAL A 1 115 ? 15.970 -3.432 -25.671 1.00 70.38 115 VAL A O 1
ATOM 931 N N . HIS A 1 116 ? 15.798 -2.392 -23.700 1.00 71.44 116 HIS A N 1
ATOM 932 C CA . HIS A 1 116 ? 14.366 -2.668 -23.551 1.00 71.44 116 HIS A CA 1
ATOM 933 C C . HIS A 1 116 ? 13.483 -1.467 -23.910 1.00 71.44 116 HIS A C 1
ATOM 935 O O . HIS A 1 116 ? 12.417 -1.630 -24.505 1.00 71.44 116 HIS A O 1
ATOM 941 N N . GLY A 1 117 ? 13.917 -0.249 -23.609 1.00 72.62 117 GLY A N 1
ATOM 942 C CA . GLY A 1 117 ? 13.136 0.965 -23.804 1.00 72.62 117 GLY A CA 1
ATOM 943 C C . GLY A 1 117 ? 11.804 0.990 -23.036 1.00 72.62 117 GLY A C 1
ATOM 944 O O . GLY A 1 117 ? 11.236 -0.018 -22.598 1.00 72.62 117 GLY A O 1
ATOM 945 N N . LYS A 1 118 ? 11.226 2.187 -22.926 1.00 74.75 118 LYS A N 1
ATOM 946 C CA . LYS A 1 118 ? 9.959 2.445 -22.216 1.00 74.75 118 LYS A CA 1
ATOM 947 C C . LYS A 1 118 ? 8.790 1.544 -22.648 1.00 74.75 118 LYS A C 1
ATOM 949 O O . LYS A 1 118 ? 7.993 1.096 -21.820 1.00 74.75 118 LYS A O 1
ATOM 954 N N . LYS A 1 119 ? 8.647 1.286 -23.955 1.00 78.50 119 LYS A N 1
ATOM 955 C CA . LYS A 1 119 ? 7.516 0.513 -24.502 1.00 78.50 119 LYS A CA 1
ATOM 956 C C . LYS A 1 119 ? 7.597 -0.969 -24.132 1.00 78.50 119 LYS A C 1
ATOM 958 O O . LYS A 1 119 ? 6.558 -1.559 -23.825 1.00 78.50 119 LYS A O 1
ATOM 963 N N . ASP A 1 120 ? 8.786 -1.577 -24.147 1.00 81.50 120 ASP A N 1
ATOM 964 C CA . ASP A 1 120 ? 8.923 -2.974 -23.720 1.00 81.50 120 ASP A CA 1
ATOM 965 C C . ASP A 1 120 ? 8.745 -3.103 -22.210 1.00 81.50 120 ASP A C 1
ATOM 967 O O . ASP A 1 120 ? 8.029 -4.000 -21.764 1.00 81.50 120 ASP A O 1
ATOM 971 N N . LEU A 1 121 ? 9.291 -2.154 -21.441 1.00 77.19 121 LEU A N 1
ATOM 972 C CA . LEU A 1 121 ? 9.064 -2.039 -20.001 1.00 77.19 121 LEU A CA 1
ATOM 973 C C . LEU A 1 121 ? 7.562 -2.051 -19.683 1.00 77.19 121 LEU A C 1
ATOM 975 O O . LEU A 1 121 ? 7.080 -2.942 -18.979 1.00 77.19 121 LEU A O 1
ATOM 979 N N . GLN A 1 122 ? 6.789 -1.143 -20.284 1.00 80.38 122 GLN A N 1
ATOM 980 C CA . GLN A 1 122 ? 5.341 -1.095 -20.087 1.00 80.38 122 GLN A CA 1
ATOM 981 C C . GLN A 1 122 ? 4.658 -2.411 -20.492 1.00 80.38 122 GLN A C 1
ATOM 983 O O . GLN A 1 122 ? 3.835 -2.939 -19.742 1.00 80.38 122 GLN A O 1
ATOM 988 N N . ARG A 1 123 ? 5.009 -2.981 -21.652 1.00 83.38 123 ARG A N 1
ATOM 989 C CA . ARG A 1 123 ? 4.430 -4.244 -22.143 1.00 83.38 123 ARG A CA 1
ATOM 990 C C . ARG A 1 123 ? 4.718 -5.412 -21.197 1.00 83.38 123 ARG A C 1
ATOM 992 O O . ARG A 1 123 ? 3.850 -6.253 -20.963 1.00 83.38 123 ARG A O 1
ATOM 999 N N . ARG A 1 124 ? 5.937 -5.506 -20.667 1.00 81.06 124 ARG A N 1
ATOM 1000 C CA . ARG A 1 124 ? 6.350 -6.567 -19.741 1.00 81.06 124 ARG A CA 1
ATOM 1001 C C . ARG A 1 124 ? 5.683 -6.418 -18.388 1.00 81.06 124 ARG A C 1
ATOM 1003 O O . ARG A 1 124 ? 5.228 -7.425 -17.850 1.00 81.06 124 ARG A O 1
ATOM 1010 N N . LEU A 1 125 ? 5.567 -5.201 -17.866 1.00 81.00 125 LEU A N 1
ATOM 1011 C CA . LEU A 1 125 ? 4.879 -4.972 -16.600 1.00 81.00 125 LEU A CA 1
ATOM 1012 C C . LEU A 1 125 ? 3.389 -5.265 -16.718 1.00 81.00 125 LEU A C 1
ATOM 1014 O O . LEU A 1 125 ? 2.884 -6.032 -15.907 1.00 81.00 125 LEU A O 1
ATOM 1018 N N . LYS A 1 126 ? 2.714 -4.806 -17.781 1.00 83.06 126 LYS A N 1
ATOM 1019 C CA . LYS A 1 126 ? 1.314 -5.184 -18.045 1.00 83.06 126 LYS A CA 1
ATOM 1020 C C . LYS A 1 126 ? 1.125 -6.703 -18.047 1.00 83.06 126 LYS A C 1
ATOM 1022 O O . LYS A 1 126 ? 0.224 -7.206 -17.383 1.00 83.06 126 LYS A O 1
ATOM 1027 N N . ARG A 1 127 ? 2.017 -7.442 -18.722 1.00 81.69 127 ARG A N 1
ATOM 1028 C CA . ARG A 1 127 ? 1.995 -8.917 -18.751 1.00 81.69 127 ARG A CA 1
ATOM 1029 C C . ARG A 1 127 ? 2.253 -9.549 -17.383 1.00 81.69 127 ARG A C 1
ATOM 1031 O O . ARG A 1 127 ? 1.520 -10.434 -16.965 1.00 81.69 127 ARG A O 1
ATOM 1038 N N . THR A 1 128 ? 3.288 -9.100 -16.681 1.00 79.69 128 THR A N 1
ATOM 1039 C CA . THR A 1 128 ? 3.726 -9.699 -15.407 1.00 79.69 128 THR A CA 1
ATOM 1040 C C . THR A 1 128 ? 2.734 -9.414 -14.288 1.00 79.69 128 THR A C 1
ATOM 1042 O O . THR A 1 128 ? 2.540 -10.214 -13.367 1.00 79.69 128 THR A O 1
ATOM 1045 N N . TRP A 1 129 ? 2.140 -8.231 -14.326 1.00 81.38 129 TRP A N 1
ATOM 1046 C CA . TRP A 1 129 ? 1.342 -7.706 -13.241 1.00 81.38 129 TRP A CA 1
ATOM 1047 C C . TRP A 1 129 ? -0.159 -7.912 -13.450 1.00 81.38 129 TRP A C 1
ATOM 1049 O O . TRP A 1 129 ? -0.876 -8.054 -12.458 1.00 81.38 129 TRP A O 1
ATOM 1059 N N . ALA A 1 130 ? -0.589 -8.073 -14.706 1.00 80.44 130 ALA A N 1
ATOM 1060 C CA . ALA A 1 130 ? -1.972 -8.304 -15.114 1.00 80.44 130 ALA A CA 1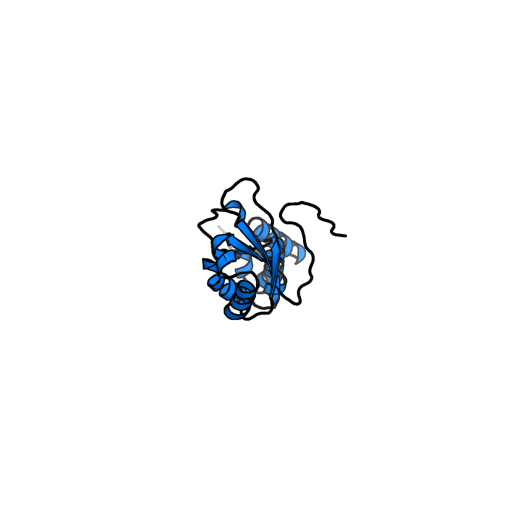
ATOM 1061 C C . ALA A 1 130 ? -2.924 -7.160 -14.718 1.00 80.44 130 ALA A C 1
ATOM 1063 O O . ALA A 1 130 ? -4.062 -7.390 -14.320 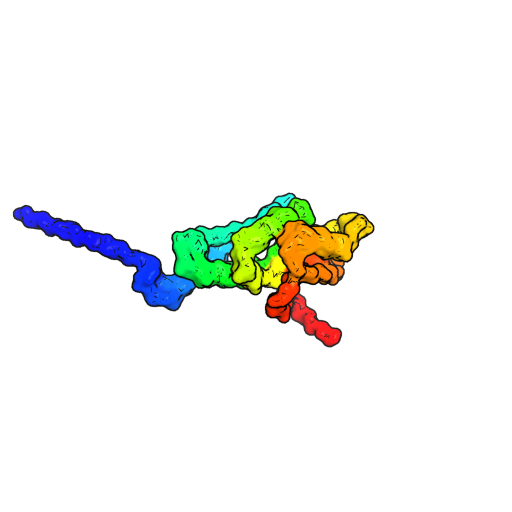1.00 80.44 130 ALA A O 1
ATOM 1064 N N . PHE A 1 131 ? -2.450 -5.917 -14.814 1.00 78.00 131 PHE A N 1
ATOM 1065 C CA . PHE A 1 131 ? -3.287 -4.726 -14.697 1.00 78.00 131 PHE A CA 1
ATOM 1066 C C . PHE A 1 131 ? -2.791 -3.613 -15.615 1.00 78.00 131 PHE A C 1
ATOM 1068 O O . PHE A 1 131 ? -1.625 -3.572 -16.023 1.00 78.00 131 PHE A O 1
ATOM 1075 N N . ASP A 1 132 ? -3.708 -2.708 -15.938 1.00 75.25 132 ASP A N 1
ATOM 1076 C CA . ASP A 1 132 ? -3.427 -1.573 -16.793 1.00 75.25 132 ASP A CA 1
ATOM 1077 C C . ASP A 1 132 ? -2.630 -0.499 -16.050 1.00 75.25 132 ASP A C 1
ATOM 1079 O O . ASP A 1 132 ? -3.011 0.004 -14.993 1.00 75.25 132 ASP A O 1
ATOM 1083 N N . LEU A 1 133 ? -1.488 -0.153 -16.635 1.00 76.81 133 LEU A N 1
ATOM 1084 C CA . LEU A 1 133 ? -0.551 0.828 -16.111 1.00 76.81 133 LEU A CA 1
ATOM 1085 C C . LEU A 1 133 ? -0.014 1.714 -17.233 1.00 76.81 133 LEU A C 1
ATOM 1087 O O . LEU A 1 133 ? 0.094 1.298 -18.400 1.00 76.81 133 LEU A O 1
ATOM 1091 N N . ARG A 1 134 ? 0.343 2.938 -16.855 1.00 71.69 134 ARG A N 1
ATOM 1092 C CA . ARG A 1 134 ? 1.123 3.875 -17.656 1.00 71.69 134 ARG A CA 1
ATOM 1093 C C . ARG A 1 134 ? 2.507 3.983 -17.043 1.00 71.69 134 ARG A C 1
ATOM 1095 O O . ARG A 1 134 ? 2.640 4.137 -15.834 1.00 71.69 134 ARG A O 1
ATOM 1102 N N . VAL A 1 135 ? 3.509 3.881 -17.905 1.00 73.56 135 VAL A N 1
ATOM 1103 C CA . VAL A 1 135 ? 4.894 4.176 -17.559 1.00 73.56 135 VAL A CA 1
ATOM 1104 C C . VAL A 1 135 ? 5.208 5.544 -18.146 1.00 73.56 135 VAL A C 1
ATOM 1106 O O . VAL A 1 135 ? 4.964 5.767 -19.335 1.00 73.56 135 VAL A O 1
ATOM 1109 N N . GLN A 1 136 ? 5.739 6.451 -17.341 1.00 72.00 136 GLN A N 1
ATOM 1110 C CA . GLN A 1 136 ? 6.279 7.736 -17.766 1.00 72.00 136 GLN A CA 1
ATOM 1111 C C . GLN A 1 136 ? 7.773 7.739 -17.452 1.00 72.00 136 GLN A C 1
ATOM 1113 O O . GLN A 1 136 ? 8.180 7.248 -16.412 1.00 72.00 136 GLN A O 1
ATOM 1118 N N . ALA A 1 137 ? 8.593 8.175 -18.404 1.00 66.50 137 ALA A N 1
ATOM 1119 C CA . ALA A 1 137 ? 10.019 8.324 -1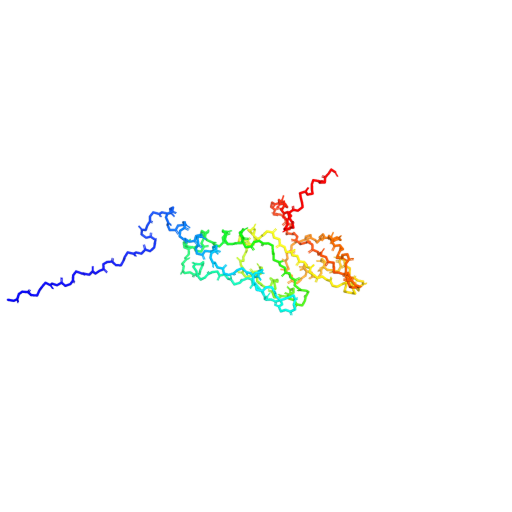8.152 1.00 66.50 137 ALA A CA 1
ATOM 1120 C C . ALA A 1 137 ? 10.209 9.731 -17.595 1.00 66.50 137 ALA A C 1
ATOM 1122 O O . ALA A 1 137 ? 9.710 10.677 -18.209 1.00 66.50 137 ALA A O 1
ATOM 1123 N N . ASN A 1 138 ? 10.883 9.837 -16.459 1.00 65.50 138 ASN A N 1
ATOM 1124 C CA . ASN A 1 138 ? 11.399 11.093 -15.956 1.00 65.50 138 ASN A CA 1
ATOM 1125 C C . ASN A 1 138 ? 12.910 11.052 -16.147 1.00 65.50 138 ASN A C 1
ATOM 1127 O O . ASN A 1 138 ? 13.613 10.267 -15.509 1.00 65.50 138 ASN A O 1
ATOM 1131 N N . ASP A 1 139 ? 13.405 11.912 -17.031 1.00 56.66 139 ASP A N 1
ATOM 1132 C CA . ASP A 1 139 ? 14.837 12.130 -17.203 1.00 56.66 139 ASP A CA 1
ATOM 1133 C C . ASP A 1 139 ? 15.358 13.005 -16.056 1.00 56.66 139 ASP A C 1
ATOM 1135 O O . ASP A 1 139 ? 15.780 14.145 -16.243 1.00 56.66 139 ASP A O 1
ATOM 1139 N N . SER A 1 140 ? 15.338 12.486 -14.831 1.00 53.12 140 SER A N 1
ATOM 1140 C CA . SER A 1 140 ? 16.110 13.055 -13.728 1.00 53.12 140 SER A CA 1
ATOM 1141 C C . SER A 1 140 ? 17.559 12.600 -13.886 1.00 53.12 140 SER A C 1
ATOM 1143 O O . SER A 1 140 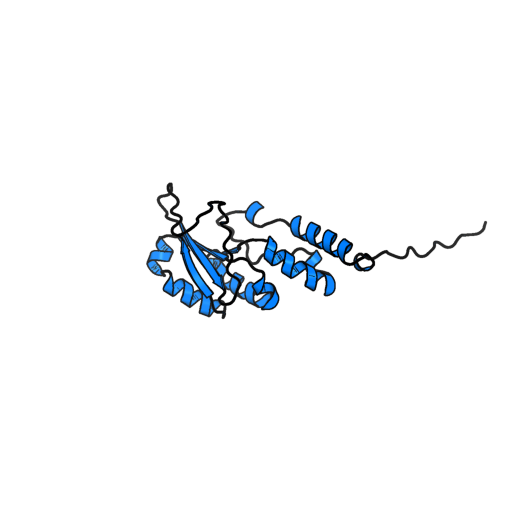? 18.032 11.661 -13.246 1.00 53.12 140 SER A O 1
ATOM 1145 N N . ALA A 1 141 ? 18.269 13.253 -14.807 1.00 45.53 141 ALA A N 1
ATOM 1146 C CA . ALA A 1 141 ? 19.690 13.030 -15.012 1.00 45.53 141 ALA A CA 1
ATOM 1147 C C . ALA A 1 141 ? 20.455 13.342 -13.714 1.00 45.53 141 ALA A C 1
ATOM 1149 O O . ALA A 1 141 ? 20.608 14.503 -13.333 1.00 45.53 141 ALA A O 1
ATOM 1150 N N . SER A 1 142 ? 20.969 12.300 -13.053 1.00 46.34 142 SER A N 1
ATOM 1151 C CA . SER A 1 142 ? 22.095 12.442 -12.127 1.00 46.34 142 SER A CA 1
ATOM 1152 C C . SER A 1 142 ? 23.216 13.165 -12.875 1.00 46.34 142 SER A C 1
ATOM 1154 O O . SER A 1 142 ? 23.709 12.673 -13.891 1.00 46.34 142 SER A O 1
ATOM 1156 N N . ARG A 1 143 ? 23.569 14.367 -12.413 1.00 43.56 143 ARG A N 1
ATOM 1157 C CA . ARG A 1 143 ? 24.560 15.238 -13.062 1.00 43.56 143 ARG A CA 1
ATOM 1158 C C . ARG A 1 143 ? 26.004 14.757 -12.876 1.00 43.56 143 ARG A C 1
ATOM 1160 O O . ARG A 1 143 ? 26.887 15.361 -13.470 1.00 43.56 143 ARG A O 1
ATOM 1167 N N . ASP A 1 144 ? 26.234 13.703 -12.087 1.00 45.94 144 ASP A N 1
ATOM 1168 C CA . ASP A 1 144 ? 27.552 13.441 -11.492 1.00 45.94 144 ASP A CA 1
ATOM 1169 C C . ASP A 1 144 ? 28.045 11.981 -11.584 1.00 45.94 144 ASP A C 1
ATOM 1171 O O . ASP A 1 144 ? 29.020 11.603 -10.944 1.00 45.94 144 ASP A O 1
ATOM 1175 N N . SER A 1 145 ? 27.412 11.125 -12.394 1.00 46.03 145 SER A N 1
ATOM 1176 C CA . SER A 1 145 ? 27.924 9.768 -12.640 1.00 46.03 145 SER A CA 1
ATOM 1177 C C . SER A 1 145 ? 27.875 9.398 -14.116 1.00 46.03 145 SER A C 1
ATOM 1179 O O . SER A 1 145 ? 26.871 9.606 -14.794 1.00 46.03 145 SER A O 1
ATOM 1181 N N . SER A 1 146 ? 28.960 8.799 -14.607 1.00 49.66 146 SER A N 1
ATOM 1182 C CA . SER A 1 146 ? 29.089 8.217 -15.951 1.00 49.66 146 SER A CA 1
ATOM 1183 C C . SER A 1 146 ? 28.001 7.183 -16.282 1.00 49.66 146 SER A C 1
ATOM 1185 O O . SER A 1 146 ? 27.745 6.932 -17.458 1.00 49.66 146 SER A O 1
ATOM 1187 N N . ASP A 1 147 ? 27.299 6.662 -15.270 1.00 55.78 147 ASP A N 1
ATOM 1188 C CA . ASP A 1 147 ? 26.047 5.925 -15.418 1.00 55.78 147 ASP A CA 1
ATOM 1189 C C . ASP A 1 147 ? 24.836 6.841 -15.205 1.00 55.78 147 ASP A C 1
ATOM 1191 O O . ASP A 1 147 ? 24.540 7.279 -14.089 1.00 55.78 147 ASP A O 1
ATOM 1195 N N . ARG A 1 148 ? 24.091 7.102 -16.285 1.00 59.56 148 ARG A N 1
ATOM 1196 C CA . ARG A 1 148 ? 22.757 7.704 -16.197 1.00 59.56 148 ARG A CA 1
ATOM 1197 C C . ARG A 1 148 ? 21.785 6.674 -15.622 1.00 59.56 148 ARG A C 1
ATOM 1199 O O . ARG A 1 148 ? 21.512 5.650 -16.248 1.00 59.56 148 ARG A O 1
ATOM 1206 N N . VAL A 1 149 ? 21.256 6.959 -14.439 1.00 59.56 149 VAL A N 1
ATOM 1207 C CA . VAL A 1 149 ? 20.105 6.248 -13.877 1.00 59.56 149 VAL A CA 1
ATOM 1208 C C . VAL A 1 149 ? 18.847 6.890 -14.439 1.00 59.56 149 VAL A C 1
ATOM 1210 O O . VAL A 1 149 ? 18.696 8.107 -14.349 1.00 59.56 149 VAL A O 1
ATOM 1213 N N . ILE A 1 150 ? 17.966 6.082 -15.026 1.00 62.88 150 ILE A N 1
ATOM 1214 C CA . ILE A 1 150 ? 16.700 6.561 -15.579 1.00 62.88 150 ILE A CA 1
ATOM 1215 C C . ILE A 1 150 ? 15.575 6.105 -14.661 1.00 62.88 150 ILE A C 1
ATOM 1217 O O . ILE A 1 150 ? 15.497 4.933 -14.271 1.00 62.88 150 ILE A O 1
ATOM 1221 N N . TYR A 1 151 ? 14.732 7.066 -14.294 1.00 64.94 151 TYR A N 1
ATOM 1222 C CA . TYR A 1 151 ? 13.598 6.866 -13.411 1.00 64.94 151 TYR A CA 1
ATOM 1223 C C . TYR A 1 151 ? 12.333 6.739 -14.249 1.00 64.94 151 TYR A C 1
ATOM 1225 O O . TYR A 1 151 ? 11.988 7.606 -15.052 1.00 64.94 151 TYR A O 1
ATOM 1233 N N . TYR A 1 152 ? 11.622 5.638 -14.054 1.00 67.12 152 TYR A N 1
ATOM 1234 C CA . TYR A 1 152 ? 10.325 5.423 -14.669 1.00 67.12 152 TYR A CA 1
ATOM 1235 C C . TYR A 1 152 ? 9.232 5.522 -13.618 1.00 67.12 152 TYR A C 1
ATOM 1237 O O . TYR A 1 152 ? 9.132 4.673 -12.732 1.00 67.12 152 TYR A O 1
ATOM 1245 N N . ASP A 1 153 ? 8.365 6.506 -13.764 1.00 67.00 153 ASP A N 1
ATOM 1246 C CA . ASP A 1 153 ? 7.155 6.627 -12.975 1.00 67.00 153 ASP A CA 1
ATOM 1247 C C . ASP A 1 153 ? 6.117 5.636 -13.479 1.00 67.00 153 ASP A C 1
ATOM 1249 O O . ASP A 1 153 ? 5.819 5.550 -14.675 1.00 67.00 153 ASP A O 1
ATOM 1253 N N . ILE A 1 154 ? 5.530 4.891 -12.552 1.00 68.38 154 ILE A N 1
ATOM 1254 C CA . ILE A 1 154 ? 4.431 3.985 -12.837 1.00 68.38 154 ILE A CA 1
ATOM 1255 C C . ILE A 1 154 ? 3.191 4.451 -12.121 1.00 68.38 154 ILE A C 1
ATOM 1257 O O . ILE A 1 154 ? 3.102 4.454 -10.891 1.00 68.38 154 ILE A O 1
ATOM 1261 N N . ALA A 1 155 ? 2.197 4.733 -12.946 1.00 66.31 155 ALA A N 1
ATOM 1262 C CA . ALA A 1 155 ? 0.856 5.021 -12.514 1.00 66.31 155 ALA A CA 1
ATOM 1263 C C . ALA A 1 155 ? -0.097 3.929 -12.985 1.00 66.31 155 ALA A C 1
ATOM 1265 O O . ALA A 1 155 ? -0.025 3.419 -14.109 1.00 66.31 155 ALA A O 1
ATOM 1266 N N . PHE A 1 156 ? -1.031 3.588 -12.115 1.00 67.06 156 PHE A N 1
ATOM 1267 C CA . PHE A 1 156 ? -2.069 2.610 -12.385 1.00 67.06 156 PHE A CA 1
ATOM 1268 C C . PHE A 1 156 ? -3.253 3.325 -13.044 1.00 67.06 156 PHE A C 1
ATOM 1270 O O . PHE A 1 156 ? -3.679 4.392 -12.601 1.00 67.06 156 PHE A O 1
ATOM 1277 N N . ILE A 1 157 ? -3.766 2.776 -14.145 1.00 54.53 157 ILE A N 1
ATOM 1278 C CA . ILE A 1 157 ? -4.860 3.412 -14.891 1.00 54.53 157 ILE A CA 1
ATOM 1279 C C . ILE A 1 157 ? -6.151 3.338 -14.053 1.00 54.53 157 ILE A C 1
ATOM 1281 O O . ILE A 1 157 ? -6.493 2.278 -13.533 1.00 54.53 157 ILE A O 1
ATOM 1285 N N . GLY A 1 158 ? -6.865 4.467 -13.933 1.00 48.69 158 GLY A N 1
ATOM 1286 C CA . GLY A 1 158 ? -8.120 4.588 -13.172 1.00 48.69 158 GLY A CA 1
ATOM 1287 C C . GLY A 1 158 ? -7.970 5.066 -11.722 1.00 48.69 158 GLY A C 1
ATOM 1288 O O . GLY A 1 158 ? -8.899 4.903 -10.936 1.00 48.69 158 GLY A O 1
ATOM 1289 N N . TRP A 1 159 ? -6.805 5.596 -11.339 1.00 53.75 159 TRP A N 1
ATOM 1290 C CA . TRP A 1 159 ? -6.539 6.120 -9.993 1.00 53.75 159 TRP A CA 1
ATOM 1291 C C . TRP A 1 159 ? -6.535 7.653 -10.012 1.00 53.75 159 TRP A C 1
ATOM 1293 O O . TRP A 1 159 ? -6.177 8.227 -11.042 1.00 53.75 159 TRP A O 1
ATOM 1303 N N . PRO A 1 160 ? -6.943 8.336 -8.925 1.00 46.03 160 PRO A N 1
ATOM 1304 C CA . PRO A 1 160 ? -6.866 9.789 -8.852 1.00 46.03 160 PRO A CA 1
ATOM 1305 C C . PRO A 1 160 ? -5.397 10.220 -8.908 1.00 46.03 160 PRO A C 1
ATOM 1307 O O . PRO A 1 160 ? -4.616 9.976 -7.991 1.00 46.03 160 PRO A O 1
ATOM 1310 N N . TRP A 1 161 ? -5.024 10.827 -10.030 1.00 48.41 161 TRP A N 1
ATOM 1311 C CA . TRP A 1 161 ? -3.697 11.370 -10.278 1.00 48.41 161 TRP A CA 1
ATOM 1312 C C . TRP A 1 161 ? -3.538 12.672 -9.493 1.00 48.41 161 TRP A C 1
ATOM 1314 O O . TRP A 1 161 ? -4.003 13.718 -9.935 1.00 48.41 161 TRP A O 1
ATOM 1324 N N . GLN A 1 162 ? -2.890 12.627 -8.333 1.00 47.00 162 GLN A N 1
ATOM 1325 C CA . GLN A 1 162 ? -2.306 13.825 -7.730 1.00 47.00 162 GLN A CA 1
ATOM 1326 C C . GLN A 1 162 ? -0.840 13.544 -7.431 1.00 47.00 162 GLN A C 1
ATOM 1328 O O . GLN A 1 162 ? -0.497 12.810 -6.505 1.00 47.00 162 GLN A O 1
ATOM 1333 N N . TRP A 1 163 ? 0.005 14.096 -8.297 1.00 46.34 163 TRP A N 1
ATOM 1334 C CA . TRP A 1 163 ? 1.449 14.094 -8.161 1.00 46.34 163 TRP A CA 1
ATOM 1335 C C . TRP A 1 163 ? 1.828 14.971 -6.960 1.00 46.34 163 TRP A C 1
ATOM 1337 O O . TRP A 1 163 ? 1.396 16.116 -6.861 1.00 46.34 163 TRP A O 1
ATOM 1347 N N . GLN A 1 164 ? 2.594 14.415 -6.028 1.00 43.25 164 GLN A N 1
ATOM 1348 C CA . GLN A 1 164 ? 3.393 15.185 -5.079 1.00 43.25 164 GLN A CA 1
ATOM 1349 C C . GLN A 1 164 ? 4.827 14.777 -5.377 1.00 43.25 164 GLN A C 1
ATOM 1351 O O . GLN A 1 164 ? 5.144 13.592 -5.246 1.00 43.25 164 GLN A O 1
ATOM 1356 N N . ASP A 1 165 ? 5.641 15.723 -5.844 1.00 41.44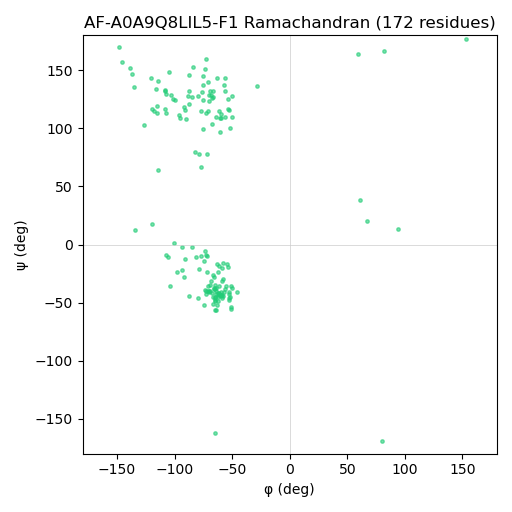 165 ASP A N 1
ATOM 1357 C CA . ASP A 1 165 ? 7.047 15.476 -6.139 1.00 41.44 165 ASP A CA 1
ATOM 1358 C C . ASP A 1 165 ? 7.721 14.867 -4.897 1.00 41.44 165 ASP A C 1
ATOM 1360 O O . ASP A 1 165 ? 7.766 15.524 -3.851 1.00 41.44 165 ASP A O 1
ATOM 1364 N N . PRO A 1 166 ? 8.236 13.625 -4.948 1.00 38.50 166 PRO A N 1
ATOM 1365 C CA . PRO A 1 166 ? 8.973 13.057 -3.823 1.00 38.50 166 PRO A CA 1
ATOM 1366 C C . PRO A 1 166 ? 10.264 13.833 -3.521 1.00 38.50 166 PRO A C 1
ATOM 1368 O O . PRO A 1 166 ? 10.812 13.678 -2.432 1.00 38.50 166 PRO A O 1
ATOM 1371 N N . CYS A 1 167 ? 10.745 14.658 -4.459 1.00 39.47 167 CYS A N 1
ATOM 1372 C CA . CYS A 1 167 ? 11.934 15.490 -4.301 1.00 39.47 167 CYS A CA 1
ATOM 1373 C C . CYS A 1 167 ? 11.630 16.917 -3.814 1.00 39.47 167 CYS A C 1
ATOM 1375 O O . CYS A 1 167 ? 12.566 17.681 -3.593 1.00 39.47 167 CYS A O 1
ATOM 1377 N N . GLY A 1 168 ? 10.356 17.288 -3.626 1.00 34.03 168 GLY A N 1
ATOM 1378 C CA . GLY A 1 168 ? 9.980 18.625 -3.157 1.00 34.03 168 GLY A CA 1
ATOM 1379 C C . GLY A 1 168 ? 10.280 19.754 -4.147 1.00 34.03 168 GLY A C 1
ATOM 1380 O O . GLY A 1 168 ? 10.363 20.909 -3.732 1.00 34.03 168 GLY A O 1
ATOM 1381 N N . VAL A 1 169 ? 10.447 19.454 -5.440 1.00 38.94 169 VAL A N 1
ATOM 1382 C CA . VAL A 1 169 ? 10.554 20.487 -6.471 1.00 38.94 169 VAL A CA 1
ATOM 1383 C C . VAL A 1 169 ? 9.142 20.773 -6.970 1.00 38.94 169 VAL A C 1
ATOM 1385 O O . VAL A 1 169 ? 8.498 19.952 -7.611 1.00 38.94 169 VAL A O 1
ATOM 1388 N N . ASP A 1 170 ? 8.613 21.938 -6.614 1.00 34.00 170 ASP A N 1
ATOM 1389 C CA . ASP A 1 170 ? 7.266 22.360 -6.998 1.00 34.00 170 ASP A CA 1
ATOM 1390 C C . ASP A 1 170 ? 7.245 22.696 -8.503 1.00 34.00 170 ASP A C 1
ATOM 1392 O O . ASP A 1 170 ? 7.367 23.842 -8.933 1.00 34.00 170 ASP A O 1
ATOM 1396 N N . GLY A 1 171 ? 7.201 21.656 -9.334 1.00 32.16 171 GLY A N 1
ATOM 1397 C CA . GLY A 1 171 ? 7.163 21.750 -10.785 1.00 32.16 171 GLY A CA 1
ATOM 1398 C C . GLY A 1 171 ? 5.744 21.999 -11.274 1.00 32.16 171 GLY A C 1
ATOM 1399 O O . GLY A 1 171 ? 5.080 21.076 -11.745 1.00 32.16 171 GLY A O 1
ATOM 1400 N N . ARG A 1 172 ? 5.274 23.250 -11.198 1.00 27.83 172 ARG A N 1
ATOM 1401 C CA . ARG A 1 172 ? 4.190 23.708 -12.078 1.00 27.83 172 ARG A CA 1
ATOM 1402 C C . ARG A 1 172 ? 4.667 23.557 -13.521 1.00 27.83 172 ARG A C 1
ATOM 1404 O O . ARG A 1 172 ? 5.578 24.265 -13.940 1.00 27.83 172 ARG A O 1
ATOM 1411 N N . LEU A 1 173 ? 4.059 22.640 -14.261 1.00 28.59 173 LEU A N 1
ATOM 1412 C CA . LEU A 1 173 ? 4.162 22.602 -15.714 1.00 28.59 173 LEU A CA 1
ATOM 1413 C C . LEU A 1 173 ? 2.949 23.345 -16.279 1.00 28.59 173 LEU A C 1
ATOM 1415 O O . LEU A 1 173 ? 1.817 22.878 -16.131 1.00 28.59 173 LEU A O 1
ATOM 1419 N N . GLU A 1 174 ? 3.214 24.525 -16.842 1.00 28.50 174 GLU A N 1
ATOM 1420 C CA . GLU A 1 174 ? 2.398 25.126 -17.906 1.00 28.50 174 GLU A CA 1
ATOM 1421 C C . GLU A 1 174 ? 2.521 24.305 -19.198 1.00 28.50 174 GLU A C 1
ATOM 1423 O O . GLU A 1 174 ? 3.608 23.719 -19.430 1.00 28.50 174 GLU A O 1
#

pLDDT: mean 71.99, std 18.44, range [27.83, 98.0]

Nearest PDB structures (foldseek):
  5wt1-assembly1_A  TM=6.136E-01  e=1.769E-01  Pyrococcus abyssi GE5
  5hjk-assembly1_A  TM=6.301E-01  e=3.241E-01  Pyrococcus abyssi GE5
  4poo-assembly1_A  TM=3.256E-01  e=4.661E-01  Bacillus spizizenii str. W23
  7p9i-assembly1_A  TM=3.762E-01  e=4.943E+00  Escherichia coli K-12
  4blv-assembly2_B  TM=2.872E-01  e=2.698E+00  Escherichia coli K-12

Solvent-accessible surface area (backbone atoms only — not comparable to full-atom values): 10702 Å² total; per-residue (Å²): 140,84,83,78,78,82,72,81,79,75,77,83,50,71,83,78,46,59,70,70,57,41,50,50,54,50,49,51,56,48,68,72,38,88,54,69,78,85,65,70,44,98,86,63,72,69,69,61,82,82,74,47,71,69,43,67,73,46,72,69,47,25,66,61,40,42,46,49,43,30,51,68,71,44,64,43,74,41,46,68,93,41,48,66,54,42,23,52,42,57,57,72,62,33,74,73,45,46,71,27,47,69,35,32,34,33,58,38,50,50,70,54,41,76,74,50,36,72,68,47,49,41,54,49,48,33,65,66,46,71,51,67,64,45,71,44,80,44,88,62,65,57,91,83,49,99,66,44,50,40,39,30,44,36,42,59,68,94,54,91,87,74,91,70,60,92,82,71,61,88,75,82,78,131

Secondary structure (DSSP, 8-state):
-------------GGGS-HHHHHHHHHHHHHTSPPGGGG--TTS---SPPPPGGGGS-HHHHHHHHHHHHHHS-PEEEEGGGHHHHHHHHHHTHHHHHTT---EEEEEEHHHHHHHHHHHHHHHHHHHH-S-EEEEEE----TT-SS-EEEEEEEETTS------TT-------

Radius of gyration: 21.44 Å; Cα contacts (8 Å, |Δi|>4): 185; chains: 1; bounding box: 44×39×83 Å

Organism: Passalora fulva (NCBI:txid5499)

Mean predicted aligned error: 11.54 Å

Foldseek 3Di:
DDDDPDDPPPDDDLVVDDPVRSLVVLLVLLVPPDAVVVVDDPPPQDFDDDGRVQLVPDPVSVVRRLLSNQQPSAEAEDEPVRLLRNLVNCVVVDDVSNLSHQWYKYKDKPVRCVVQNLVNVLVVSCVSNVADKDWDKDQPAPPDDPIGIIIIIIDGPPHPDDDDPPVNDPDDDD

Sequence (174 aa):
MTRHPLTSEQSFGLLDLAPEIWSTIGKLAVDDHPRPHELFHPYRGRGAPHQPPITRVCRILRGELLPYFYRTWGSHMIHWGNAGSTGRWLRAIGVENRRHVRGAFFLASSAHEAVHGKKDLQRRLKRTWAFDLRVQANDSASRDSSDRVIYYDIAFIGWPWQWQDPCGVDGRLE